Protein AF-A0A969IAZ9-F1 (afdb_monomer)

Nearest PDB structures (foldseek):
  9b3m-assembly1_A  TM=8.434E-01  e=1.774E-03  Staphylococcus aureus
  8tth-assembly1_A  TM=8.838E-01  e=6.540E-03  Staphylococcus aureus
  8ucm-assembly1_A  TM=7.934E-01  e=1.784E-02  Homo sapiens
  8wre-assembly1_A  TM=7.516E-01  e=1.886E-01  Homo sapiens
  8ufd-assembly1_A  TM=7.304E-01  e=3.622E-01  Mycobacterium tuberculosis

pLDDT: mean 86.23, std 13.75, range [37.88, 96.38]

Solvent-accessible surface area (backbone atoms only — not comparable to full-atom values): 8503 Å² total; per-residue (Å²): 121,81,66,59,59,56,52,50,53,54,52,62,70,65,63,54,68,62,58,54,52,50,52,54,43,25,58,49,29,32,52,28,28,51,40,34,59,45,48,59,54,52,44,41,73,74,71,45,54,74,66,57,48,50,50,39,45,50,36,11,53,52,27,20,50,54,42,31,53,52,44,47,61,44,53,79,79,44,63,57,68,61,52,52,52,50,51,52,51,46,37,52,53,30,52,50,53,51,77,76,48,92,48,68,68,58,48,45,50,31,18,32,74,16,68,54,30,64,44,84,62,94,68,42,52,55,54,58,56,51,52,57,50,50,58,72,73,46,58,81,90,46,40,66,61,53,50,51,50,54,49,51,45,33,52,66,38,26,107

Secondary structure (DSSP, 8-state):
-HHHHHHHHHHHTT--HHHHHHHHHHHHHHHHHHHHHHHHHHHHHTT--HHHHHHHHHHHHHHHHHHHHHHHHHTTTS-HHHHHHHHHHHHHHHHHHHHT---HHHHHHHHHHS----SSS---TTHHHHHHHHHHSS-GGGHHHHHHHHHHHHHHHH-

Radius of gyration: 18.44 Å; Cα contacts (8 Å, |Δi|>4): 160; chains: 1; bounding box: 42×31×70 Å

Mean predicted aligned error: 6.75 Å

Sequence (159 aa):
MHSATTKALKHAAKDNPAAYVYAARALRDFGDGFVAVLLPVYLTAMGLGAFEVGVVATLALFGSALMTLGIGFLGARIDQRRLLTAAAGLMMATGLAFALSDTYAIVLLVAFMGTINPSAGSVSIFVPLEHALLSRSVADSERTRMFARYGLIGALAAA

Foldseek 3Di:
DVPVVVVVVVVVVVDPVLVVLLVVLLVVLLVLLCLLPVVVVLCVVLVDDPVLSVLLQVLLLVLLVVLLVVLLVVLVPDDLVVQVVVLVVQQVVLVVLVVVDPDSVSSSVSSNRYNRHNDSDPSHNCVSSSLVVQCVSDDPVCSVVSVVSSVVSSNVSSD

Structure (mmCIF, N/CA/C/O backbone):
data_AF-A0A969IAZ9-F1
#
_entry.id   AF-A0A969IAZ9-F1
#
loop_
_atom_site.group_PDB
_atom_site.id
_atom_site.type_symbol
_atom_site.label_atom_id
_atom_site.label_alt_id
_atom_site.label_comp_id
_atom_site.label_asym_id
_atom_site.label_entity_id
_atom_site.label_seq_id
_atom_site.pdbx_PDB_ins_code
_atom_site.Cartn_x
_atom_site.Cartn_y
_atom_site.Cartn_z
_atom_site.occupancy
_atom_site.B_iso_or_equiv
_atom_site.auth_seq_id
_atom_site.auth_comp_id
_atom_site.auth_asym_id
_atom_site.auth_atom_id
_atom_site.pdbx_PDB_model_num
ATOM 1 N N . MET A 1 1 ? 1.174 -0.616 -48.317 1.00 50.88 1 MET A N 1
ATOM 2 C CA . MET A 1 1 ? 1.387 -1.461 -47.112 1.00 50.88 1 MET A CA 1
ATOM 3 C C . MET A 1 1 ? 2.404 -0.892 -46.112 1.00 50.88 1 MET A C 1
ATOM 5 O O . MET A 1 1 ? 2.259 -1.174 -44.936 1.00 50.88 1 MET A O 1
ATOM 9 N N . HIS A 1 2 ? 3.352 -0.032 -46.512 1.00 52.38 2 HIS A N 1
ATOM 10 C CA . HIS A 1 2 ? 4.383 0.550 -45.625 1.00 52.38 2 HIS A CA 1
ATOM 11 C C . HIS A 1 2 ? 3.870 1.579 -44.583 1.00 52.38 2 HIS A C 1
ATOM 13 O O . HIS A 1 2 ? 4.586 1.931 -43.659 1.00 52.38 2 HIS A O 1
ATOM 19 N N . SER A 1 3 ? 2.636 2.085 -44.721 1.00 55.34 3 SER A N 1
ATOM 20 C CA . SER A 1 3 ? 2.067 3.121 -43.835 1.00 55.34 3 SER A CA 1
ATOM 21 C C . SER A 1 3 ? 1.317 2.545 -42.620 1.00 55.34 3 SER A C 1
ATOM 23 O O . SER A 1 3 ? 1.276 3.166 -41.559 1.00 55.34 3 SER A O 1
ATOM 25 N N . ALA A 1 4 ? 0.766 1.330 -42.736 1.00 54.44 4 ALA A N 1
ATOM 26 C CA . ALA A 1 4 ? -0.007 0.691 -41.667 1.00 54.44 4 ALA A CA 1
ATOM 27 C C . ALA A 1 4 ? 0.894 0.159 -40.537 1.00 54.44 4 ALA A C 1
ATOM 29 O O . ALA A 1 4 ? 0.588 0.346 -39.361 1.00 54.44 4 ALA A O 1
ATOM 30 N N . THR A 1 5 ? 2.048 -0.413 -40.886 1.00 52.62 5 THR A N 1
ATOM 31 C CA . THR A 1 5 ? 3.057 -0.922 -39.944 1.00 52.62 5 THR A CA 1
ATOM 32 C C . THR A 1 5 ? 3.684 0.201 -39.117 1.00 52.62 5 THR A C 1
ATOM 34 O O . THR A 1 5 ? 3.816 0.078 -37.904 1.00 52.62 5 THR A O 1
ATOM 37 N N . THR A 1 6 ? 3.966 1.353 -39.727 1.00 52.47 6 THR A N 1
ATOM 38 C CA . THR A 1 6 ? 4.518 2.528 -39.029 1.00 52.47 6 THR A CA 1
ATOM 39 C C . THR A 1 6 ? 3.496 3.186 -38.097 1.00 52.47 6 THR A C 1
ATOM 41 O O . THR A 1 6 ? 3.858 3.720 -37.049 1.00 52.47 6 THR A O 1
ATOM 44 N N . LYS A 1 7 ? 2.202 3.126 -38.441 1.00 44.53 7 LYS A N 1
ATOM 45 C CA . LYS A 1 7 ? 1.105 3.646 -37.606 1.00 44.53 7 LYS A CA 1
ATOM 46 C C . LYS A 1 7 ? 0.813 2.734 -36.406 1.00 44.53 7 LYS A C 1
ATOM 48 O O . LYS A 1 7 ? 0.538 3.250 -35.325 1.00 44.53 7 LYS A O 1
ATOM 53 N N . ALA A 1 8 ? 0.946 1.417 -36.579 1.00 45.06 8 ALA A N 1
ATOM 54 C CA . ALA A 1 8 ? 0.859 0.425 -35.506 1.00 45.06 8 ALA A CA 1
ATOM 55 C C . ALA A 1 8 ? 2.047 0.520 -34.531 1.00 45.06 8 ALA A C 1
ATOM 57 O O . ALA A 1 8 ? 1.839 0.535 -33.321 1.00 45.06 8 ALA A O 1
ATOM 58 N N . LEU A 1 9 ? 3.271 0.709 -35.038 1.00 45.38 9 LEU A N 1
ATOM 59 C CA . LEU A 1 9 ? 4.461 0.948 -34.208 1.00 45.38 9 LEU A CA 1
ATOM 60 C C . LEU A 1 9 ? 4.389 2.289 -33.453 1.00 45.38 9 LEU A C 1
ATOM 62 O O . LEU A 1 9 ? 4.792 2.365 -32.297 1.00 45.38 9 LEU A O 1
ATOM 66 N N . LYS A 1 10 ? 3.800 3.335 -34.056 1.00 37.88 10 LYS A N 1
ATOM 67 C CA . LYS A 1 10 ? 3.530 4.616 -33.373 1.00 37.88 10 LYS A CA 1
ATOM 68 C C . LYS A 1 10 ? 2.419 4.542 -32.319 1.00 37.88 10 LYS A C 1
ATOM 70 O O . LYS A 1 10 ? 2.482 5.307 -31.365 1.00 37.88 10 LYS A O 1
ATOM 75 N N . HIS A 1 11 ? 1.417 3.671 -32.474 1.00 38.31 11 HIS A N 1
ATOM 76 C CA . HIS A 1 11 ? 0.417 3.421 -31.423 1.00 38.31 11 HIS A CA 1
ATOM 77 C C . HIS A 1 11 ? 1.005 2.593 -30.276 1.00 38.31 11 HIS A C 1
ATOM 79 O O . HIS A 1 11 ? 0.801 2.945 -29.122 1.00 38.31 11 HIS A O 1
ATOM 85 N N . ALA A 1 12 ? 1.818 1.577 -30.584 1.00 44.47 12 ALA A N 1
ATOM 86 C CA . ALA A 1 12 ? 2.534 0.787 -29.581 1.00 44.47 12 ALA A CA 1
ATOM 87 C C . ALA A 1 12 ? 3.546 1.621 -28.769 1.00 44.47 12 ALA A C 1
ATOM 89 O O . ALA A 1 12 ? 3.762 1.345 -27.596 1.00 44.47 12 ALA A O 1
ATOM 90 N N . ALA A 1 13 ? 4.121 2.674 -29.362 1.00 45.16 13 ALA A N 1
ATOM 91 C CA . ALA A 1 13 ? 4.976 3.643 -28.669 1.00 45.16 13 ALA A CA 1
ATOM 92 C C . ALA A 1 13 ? 4.203 4.700 -27.846 1.00 45.16 13 ALA A C 1
ATOM 94 O O . ALA A 1 13 ? 4.825 5.493 -27.141 1.00 45.16 13 ALA A O 1
ATOM 95 N N . LYS A 1 14 ? 2.866 4.755 -27.957 1.00 48.16 14 LYS A N 1
ATOM 96 C CA . LYS A 1 14 ? 2.018 5.759 -27.289 1.00 48.16 14 LYS A CA 1
ATOM 97 C C . LYS A 1 14 ? 1.493 5.283 -25.931 1.00 48.16 14 LYS A C 1
ATOM 99 O O . LYS A 1 14 ? 1.237 6.112 -25.061 1.00 48.16 14 LYS A O 1
ATOM 104 N N . ASP A 1 15 ? 1.404 3.973 -25.731 1.00 57.62 15 ASP A N 1
ATOM 105 C CA . ASP A 1 15 ? 1.065 3.377 -24.444 1.00 57.62 15 ASP A CA 1
ATOM 106 C C . ASP A 1 15 ? 2.352 3.123 -23.661 1.00 57.62 15 ASP A C 1
ATOM 108 O O . ASP A 1 15 ? 3.046 2.137 -23.889 1.00 57.62 15 ASP A O 1
ATOM 112 N N . ASN A 1 16 ? 2.702 4.028 -22.745 1.00 76.69 16 ASN A N 1
ATOM 113 C CA . ASN A 1 16 ? 3.793 3.790 -21.805 1.00 76.69 16 ASN A CA 1
ATOM 114 C C . ASN A 1 16 ? 3.229 3.063 -20.569 1.00 76.69 16 ASN A C 1
ATOM 116 O O . ASN A 1 16 ? 2.686 3.728 -19.681 1.00 76.69 16 ASN A O 1
ATOM 120 N N . PRO A 1 17 ? 3.335 1.724 -20.465 1.00 79.81 17 PRO A N 1
ATOM 121 C CA . PRO A 1 17 ? 2.772 0.976 -19.343 1.00 79.81 17 PRO A CA 1
ATOM 122 C C . PRO A 1 17 ? 3.339 1.425 -17.989 1.00 79.81 17 PRO A C 1
ATOM 124 O O . PRO A 1 17 ? 2.635 1.350 -16.984 1.00 79.81 17 PRO A O 1
ATOM 127 N N . ALA A 1 18 ? 4.560 1.972 -17.954 1.00 87.62 18 ALA A N 1
ATOM 128 C CA . ALA A 1 18 ? 5.135 2.537 -16.738 1.00 87.62 18 ALA A CA 1
ATOM 129 C C . ALA A 1 18 ? 4.381 3.789 -16.259 1.00 87.62 18 ALA A C 1
ATOM 131 O O . ALA A 1 18 ? 4.209 3.969 -15.057 1.00 87.62 18 ALA A O 1
ATOM 132 N N . ALA A 1 19 ? 3.873 4.622 -17.175 1.00 90.31 19 ALA A N 1
ATOM 133 C CA . ALA A 1 19 ? 3.097 5.808 -16.814 1.00 90.31 19 ALA A CA 1
ATOM 134 C C . ALA A 1 19 ? 1.767 5.435 -16.139 1.00 90.31 19 ALA A C 1
ATOM 136 O O . ALA A 1 19 ? 1.397 6.048 -15.141 1.00 90.31 19 ALA A O 1
ATOM 137 N N . TYR A 1 20 ? 1.087 4.391 -16.628 1.00 91.56 20 TYR A N 1
ATOM 138 C CA . TYR A 1 20 ? -0.128 3.880 -15.986 1.00 91.56 20 TYR A CA 1
ATOM 139 C C . TYR A 1 20 ? 0.158 3.299 -14.598 1.00 91.56 20 TYR A C 1
ATOM 141 O O . TYR A 1 20 ? -0.599 3.559 -13.668 1.00 91.56 20 TYR A O 1
ATOM 149 N N . VAL A 1 21 ? 1.267 2.569 -14.431 1.00 93.31 21 VAL A N 1
ATOM 150 C CA . VAL A 1 21 ? 1.691 2.055 -13.117 1.00 93.31 21 VAL A CA 1
ATOM 151 C C . VAL A 1 21 ? 2.003 3.197 -12.149 1.00 93.31 21 VAL A C 1
ATOM 153 O O . VAL A 1 21 ? 1.580 3.155 -10.999 1.00 93.31 21 VAL A O 1
ATOM 156 N N . TYR A 1 22 ? 2.690 4.244 -12.606 1.00 94.44 22 TYR A N 1
ATOM 157 C CA . TYR A 1 22 ? 2.966 5.425 -11.790 1.00 94.44 22 TYR A CA 1
ATOM 158 C C . TYR A 1 22 ? 1.698 6.158 -11.361 1.00 94.44 22 TYR A C 1
ATOM 160 O O . TYR A 1 22 ? 1.569 6.500 -10.190 1.00 94.44 22 TYR A O 1
ATOM 168 N N . ALA A 1 23 ? 0.761 6.371 -12.285 1.00 94.75 23 ALA A N 1
ATOM 169 C CA . ALA A 1 23 ? -0.507 7.020 -11.981 1.00 94.75 23 ALA A CA 1
ATOM 170 C C . ALA A 1 23 ? -1.355 6.183 -11.010 1.00 94.75 23 ALA A C 1
ATOM 172 O O . ALA A 1 23 ? -1.880 6.721 -10.039 1.00 94.75 23 ALA A O 1
ATOM 173 N N . ALA A 1 24 ? -1.446 4.868 -11.234 1.00 93.50 24 ALA A N 1
ATOM 174 C CA . ALA A 1 24 ? -2.171 3.957 -10.352 1.00 93.50 24 ALA A CA 1
ATOM 175 C C . ALA A 1 24 ? -1.563 3.928 -8.943 1.00 93.50 24 ALA A C 1
ATOM 177 O O . ALA A 1 24 ? -2.295 4.013 -7.959 1.00 93.50 24 ALA A O 1
ATOM 178 N N . ARG A 1 25 ? -0.228 3.879 -8.847 1.00 92.81 25 ARG A N 1
ATOM 179 C CA . ARG A 1 25 ? 0.477 3.985 -7.569 1.00 92.81 25 ARG A CA 1
ATOM 180 C C . ARG A 1 25 ? 0.191 5.308 -6.875 1.00 92.81 25 ARG A C 1
ATOM 182 O O . ARG A 1 25 ? -0.179 5.276 -5.715 1.00 92.81 25 ARG A O 1
ATOM 189 N N . ALA A 1 26 ? 0.336 6.438 -7.567 1.00 93.75 26 ALA A N 1
ATOM 190 C CA . ALA A 1 26 ? 0.087 7.751 -6.978 1.00 93.75 26 ALA A CA 1
ATOM 191 C C . ALA A 1 26 ? -1.344 7.867 -6.437 1.00 93.75 26 ALA A C 1
ATOM 193 O O . ALA A 1 26 ? -1.546 8.316 -5.317 1.00 93.75 26 ALA A O 1
ATOM 194 N N . LEU A 1 27 ? -2.337 7.416 -7.209 1.00 93.38 27 LEU A N 1
ATOM 195 C CA . LEU A 1 27 ? -3.737 7.463 -6.794 1.00 93.38 27 LEU A CA 1
ATOM 196 C C . LEU A 1 27 ? -3.999 6.619 -5.540 1.00 93.38 27 LEU A C 1
ATOM 198 O O . LEU A 1 27 ? -4.705 7.065 -4.638 1.00 93.38 27 LEU A O 1
ATOM 202 N N . ARG A 1 28 ? -3.439 5.407 -5.486 1.00 91.31 28 ARG A N 1
ATOM 203 C CA . ARG A 1 28 ? -3.563 4.532 -4.317 1.00 91.31 28 ARG A CA 1
ATOM 204 C C . ARG A 1 28 ? -2.849 5.123 -3.104 1.00 91.31 28 ARG A C 1
ATOM 206 O O . ARG A 1 28 ? -3.469 5.231 -2.057 1.00 91.31 28 ARG A O 1
ATOM 213 N N . ASP A 1 29 ? -1.589 5.524 -3.255 1.00 91.62 29 ASP A N 1
ATOM 214 C CA . ASP A 1 29 ? -0.761 6.012 -2.148 1.00 91.62 29 ASP A CA 1
ATOM 215 C C . ASP A 1 29 ? -1.329 7.332 -1.575 1.00 91.62 29 ASP A C 1
ATOM 217 O O . ASP A 1 29 ? -1.268 7.552 -0.370 1.00 91.62 29 ASP A O 1
ATOM 221 N N . PHE A 1 30 ? -1.981 8.160 -2.403 1.00 91.62 30 PHE A N 1
ATOM 222 C CA . PHE A 1 30 ? -2.770 9.311 -1.945 1.00 91.62 30 PHE A CA 1
ATOM 223 C C . PHE A 1 30 ? -3.936 8.900 -1.043 1.00 91.62 30 PHE A C 1
ATOM 225 O O . PHE A 1 30 ? -4.109 9.457 0.037 1.00 91.62 30 PHE A O 1
ATOM 232 N N . GLY A 1 31 ? -4.720 7.898 -1.453 1.00 90.19 31 GLY A N 1
ATOM 233 C CA . GLY A 1 31 ? -5.788 7.343 -0.619 1.00 90.19 31 GLY A CA 1
ATOM 234 C C . GLY A 1 31 ? -5.260 6.752 0.690 1.00 90.19 31 GLY A C 1
ATOM 235 O O . GLY A 1 31 ? -5.794 7.056 1.756 1.00 90.19 31 GLY A O 1
ATOM 236 N N . ASP A 1 32 ? -4.183 5.970 0.615 1.00 89.25 32 ASP A N 1
ATOM 237 C CA . ASP A 1 32 ? -3.519 5.375 1.778 1.00 89.25 32 ASP A CA 1
ATOM 238 C C . ASP A 1 32 ? -3.010 6.448 2.758 1.00 89.25 32 ASP A C 1
ATOM 240 O O . ASP A 1 32 ? -3.142 6.273 3.967 1.00 89.25 32 ASP A O 1
ATOM 244 N N . GLY A 1 33 ? -2.520 7.593 2.264 1.00 90.00 33 GLY A N 1
ATOM 245 C CA . GLY A 1 33 ? -2.132 8.740 3.094 1.00 90.00 33 GLY A CA 1
ATOM 246 C C . GLY A 1 33 ? -3.286 9.278 3.950 1.00 90.00 33 GLY A C 1
ATOM 247 O O . GLY A 1 33 ? -3.136 9.450 5.162 1.00 90.00 33 GLY A O 1
ATOM 248 N N . PHE A 1 34 ? -4.478 9.457 3.364 1.00 89.75 34 PHE A N 1
ATOM 249 C CA . PHE A 1 34 ? -5.677 9.819 4.137 1.00 89.75 34 PHE A CA 1
ATOM 250 C C . PHE A 1 34 ? -6.068 8.727 5.124 1.00 89.75 34 PHE A C 1
ATOM 252 O O . PHE A 1 34 ? -6.375 9.022 6.278 1.00 89.75 34 PHE A O 1
ATOM 259 N N . VAL A 1 35 ? -6.063 7.469 4.686 1.00 89.25 35 VAL A N 1
ATOM 260 C CA . VAL A 1 35 ? -6.437 6.325 5.521 1.00 89.25 35 VAL A CA 1
ATOM 261 C C . VAL A 1 35 ? -5.523 6.205 6.741 1.00 89.25 35 VAL A C 1
ATOM 263 O O . VAL A 1 35 ? -6.031 5.991 7.839 1.00 89.25 35 VAL A O 1
ATOM 266 N N . ALA A 1 36 ? -4.213 6.415 6.593 1.00 89.50 36 ALA A N 1
ATOM 267 C CA . ALA A 1 36 ? -3.256 6.345 7.695 1.00 89.50 36 ALA A CA 1
ATOM 268 C C . ALA A 1 36 ? -3.584 7.328 8.837 1.00 89.50 36 ALA A C 1
ATOM 270 O O . ALA A 1 36 ? -3.363 7.011 10.006 1.00 89.50 36 ALA A O 1
ATOM 271 N N . VAL A 1 37 ? -4.159 8.492 8.517 1.00 91.19 37 VAL A N 1
ATOM 272 C CA . VAL A 1 37 ? -4.561 9.507 9.506 1.00 91.19 37 VAL A CA 1
ATOM 273 C C . VAL A 1 37 ? -6.006 9.316 9.967 1.00 91.19 37 VAL A C 1
ATOM 275 O O . VAL A 1 37 ? -6.297 9.374 11.162 1.00 91.19 37 VAL A O 1
ATOM 278 N N . LEU A 1 38 ? -6.931 9.096 9.031 1.00 91.12 38 LEU A N 1
ATOM 279 C CA . LEU A 1 38 ? -8.366 9.059 9.308 1.00 91.12 38 LEU A CA 1
ATOM 280 C C . LEU A 1 38 ? -8.808 7.765 9.983 1.00 91.12 38 LEU A C 1
ATOM 282 O O . LEU A 1 38 ? -9.753 7.803 10.767 1.00 91.12 38 LEU A O 1
ATOM 286 N N . LEU A 1 39 ? -8.149 6.633 9.718 1.00 90.19 39 LEU A N 1
ATOM 287 C CA . LEU A 1 39 ? -8.555 5.347 10.283 1.00 90.19 39 LEU A CA 1
ATOM 288 C C . LEU A 1 39 ? -8.495 5.356 11.823 1.00 90.19 39 LEU A C 1
ATOM 290 O O . LEU A 1 39 ? -9.532 5.097 12.433 1.00 90.19 39 LEU A O 1
ATOM 294 N N . PRO A 1 40 ? -7.379 5.718 12.491 1.00 92.12 40 PRO A N 1
ATOM 295 C CA . PRO A 1 40 ? -7.353 5.819 13.953 1.00 92.12 40 PRO A CA 1
ATOM 296 C C . PRO A 1 40 ? -8.401 6.788 14.518 1.00 92.12 40 PRO A C 1
ATOM 298 O O . PRO A 1 40 ? -9.021 6.496 15.543 1.00 92.12 40 PRO A O 1
ATOM 301 N N . VAL A 1 41 ? -8.629 7.92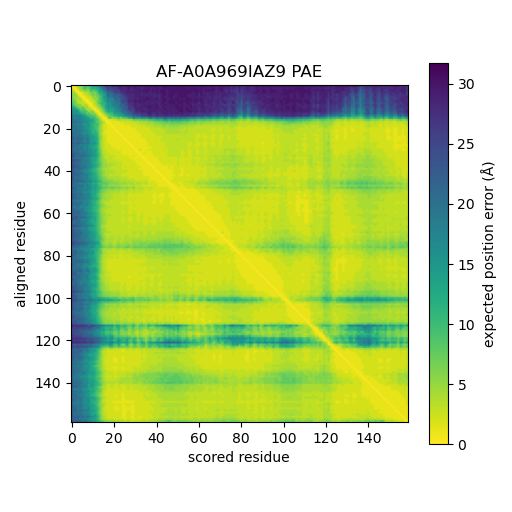1 13.841 1.00 93.81 41 VAL A N 1
ATOM 302 C CA . VAL A 1 41 ? -9.630 8.924 14.239 1.00 93.81 41 VAL A CA 1
ATOM 303 C C . VAL A 1 41 ? -11.044 8.346 14.163 1.00 93.81 41 VAL A C 1
ATOM 305 O O . VAL A 1 41 ? -11.805 8.476 15.118 1.00 93.81 41 VAL A O 1
ATOM 308 N N . TYR A 1 42 ? -11.380 7.662 13.068 1.00 91.06 42 TYR A N 1
ATOM 309 C CA . TYR A 1 42 ? -12.674 7.008 12.870 1.00 91.06 42 TYR A CA 1
ATOM 310 C C . TYR A 1 42 ? -12.921 5.902 13.901 1.00 91.06 42 TYR A C 1
ATOM 312 O O . TYR A 1 42 ? -13.971 5.878 14.539 1.00 91.06 42 TYR A O 1
ATOM 320 N N . LEU A 1 43 ? -11.938 5.026 14.128 1.00 92.19 43 LEU A N 1
ATOM 321 C CA . LEU A 1 43 ? -12.053 3.954 15.119 1.00 92.19 43 LEU A CA 1
ATOM 322 C C . LEU A 1 43 ? -12.268 4.516 16.532 1.00 92.19 43 LEU A C 1
ATOM 324 O O . LEU A 1 43 ? -13.127 4.032 17.265 1.00 92.19 43 LEU A O 1
ATOM 328 N N . THR A 1 44 ? -11.547 5.581 16.888 1.00 94.06 44 THR A N 1
ATOM 329 C CA . THR A 1 44 ? -11.721 6.255 18.184 1.00 94.06 44 THR A CA 1
ATOM 330 C C . THR A 1 44 ? -13.091 6.933 18.286 1.00 94.06 44 THR A C 1
ATOM 332 O O . THR A 1 44 ? -13.727 6.881 19.336 1.00 94.06 44 THR A O 1
ATOM 335 N N . ALA A 1 45 ? -13.596 7.519 17.193 1.00 92.56 45 ALA A N 1
ATOM 336 C CA . ALA A 1 45 ? -14.938 8.103 17.138 1.00 92.56 45 ALA A CA 1
ATOM 337 C C . ALA A 1 45 ? -16.057 7.055 17.294 1.00 92.56 45 ALA A C 1
ATOM 339 O O . ALA A 1 45 ? -17.114 7.376 17.833 1.00 92.56 45 ALA A O 1
ATOM 340 N N . MET A 1 46 ? -15.814 5.798 16.905 1.00 90.50 46 MET A N 1
ATOM 341 C CA . MET A 1 46 ? -16.700 4.661 17.206 1.00 90.50 46 MET A CA 1
ATOM 342 C C . MET A 1 46 ? -16.629 4.191 18.672 1.00 90.50 46 MET A C 1
ATOM 344 O O . MET A 1 46 ? -17.322 3.248 19.049 1.00 90.50 46 MET A O 1
ATOM 348 N N . GLY A 1 47 ? -15.803 4.825 19.509 1.00 94.12 47 GLY A N 1
ATOM 349 C CA . GLY A 1 47 ? -15.621 4.468 20.916 1.00 94.12 47 GLY A CA 1
ATOM 350 C C . GLY A 1 47 ? -14.606 3.348 21.158 1.00 94.12 47 GLY A C 1
ATOM 351 O O . GLY A 1 47 ? -14.552 2.819 22.268 1.00 94.12 47 GLY A O 1
ATOM 352 N N . LEU A 1 48 ? -13.809 2.975 20.150 1.00 94.62 48 LEU A N 1
ATOM 353 C CA . LEU A 1 48 ? -12.745 1.982 20.300 1.00 94.62 48 LEU A CA 1
ATOM 354 C C . LEU A 1 48 ? -11.508 2.603 20.962 1.00 94.62 48 LEU A C 1
ATOM 356 O O . LEU A 1 48 ? -11.172 3.765 20.729 1.00 94.62 48 LEU A O 1
ATOM 360 N N . GLY A 1 49 ? -10.822 1.816 21.789 1.00 95.94 49 GLY A N 1
ATOM 361 C CA . GLY A 1 49 ? -9.610 2.233 22.479 1.00 95.94 49 GLY A CA 1
ATOM 362 C C . GLY A 1 49 ? -8.344 2.058 21.638 1.00 95.94 49 GLY A C 1
ATOM 363 O O . GLY A 1 49 ? -8.341 1.535 20.522 1.00 95.94 49 GLY A O 1
ATOM 364 N N . ALA A 1 50 ? -7.214 2.482 22.209 1.00 95.25 50 ALA A N 1
ATOM 365 C CA . ALA A 1 50 ? -5.909 2.382 21.556 1.00 95.25 50 ALA A CA 1
ATOM 366 C C . ALA A 1 50 ? -5.490 0.929 21.259 1.00 95.25 50 ALA A C 1
ATOM 368 O O . ALA A 1 50 ? -4.782 0.677 20.284 1.00 95.25 50 ALA A O 1
ATOM 369 N N . PHE A 1 51 ? -5.927 -0.028 22.084 1.00 96.38 51 PHE A N 1
ATOM 370 C CA . PHE A 1 51 ? -5.633 -1.444 21.874 1.00 96.38 51 PHE A CA 1
ATOM 371 C C . PHE A 1 51 ? -6.312 -1.968 20.604 1.00 96.38 51 PHE A C 1
ATOM 373 O O . PHE A 1 51 ? -5.652 -2.570 19.761 1.00 96.38 51 PHE A O 1
ATOM 380 N N . GLU A 1 52 ? -7.601 -1.681 20.425 1.00 95.88 52 GLU A N 1
ATOM 381 C CA . GLU A 1 52 ? -8.384 -2.082 19.256 1.00 95.88 52 GLU A CA 1
ATOM 382 C C . GLU A 1 52 ? -7.830 -1.462 17.971 1.00 95.88 52 GLU A C 1
ATOM 384 O O . GLU A 1 52 ? -7.654 -2.155 16.969 1.00 95.88 52 GLU A O 1
ATOM 389 N N . VAL A 1 53 ? -7.462 -0.178 18.012 1.00 94.62 53 VAL A N 1
ATOM 390 C CA . VAL A 1 53 ? -6.778 0.492 16.894 1.00 94.62 53 VAL A CA 1
ATOM 391 C C . VAL A 1 53 ? -5.470 -0.226 16.545 1.00 94.62 53 VAL A C 1
ATOM 393 O O . VAL A 1 53 ? -5.200 -0.491 15.372 1.00 94.62 53 VAL A O 1
ATOM 396 N N . GLY A 1 54 ? -4.676 -0.596 17.554 1.00 94.25 54 GLY A N 1
ATOM 397 C CA . GLY A 1 54 ? -3.436 -1.349 17.369 1.00 94.25 54 GLY A CA 1
ATOM 398 C C . GLY A 1 54 ? -3.652 -2.736 16.754 1.00 94.25 54 GLY A C 1
ATOM 399 O O . GLY A 1 54 ? -2.882 -3.150 15.883 1.0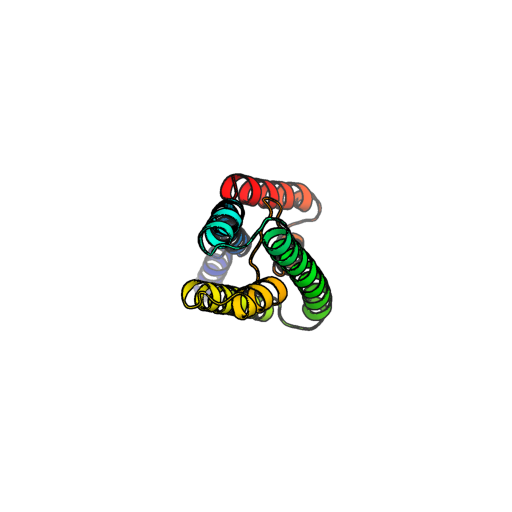0 94.25 54 GLY A O 1
ATOM 400 N N . VAL A 1 55 ? -4.718 -3.439 17.149 1.00 95.56 55 VAL A N 1
ATOM 401 C CA . VAL A 1 55 ? -5.107 -4.733 16.562 1.00 95.56 55 VAL A CA 1
ATOM 402 C C . VAL A 1 55 ? -5.460 -4.574 15.085 1.00 95.56 55 VAL A C 1
ATOM 404 O O . VAL A 1 55 ? -4.952 -5.334 14.258 1.00 95.56 55 VAL A O 1
ATOM 407 N N . VAL A 1 56 ? -6.268 -3.568 14.736 1.00 93.62 56 VAL A N 1
ATOM 408 C CA . VAL A 1 56 ? -6.626 -3.271 13.340 1.00 93.62 56 VAL A CA 1
ATOM 409 C C . VAL A 1 56 ? -5.379 -2.971 12.514 1.00 93.62 56 VAL A C 1
ATOM 411 O O . VAL A 1 56 ? -5.192 -3.566 11.452 1.00 93.62 56 VAL A O 1
ATOM 414 N N . ALA A 1 57 ? -4.488 -2.114 13.018 1.00 92.19 57 ALA A N 1
ATOM 415 C CA . ALA A 1 57 ? -3.254 -1.775 12.318 1.00 92.19 57 ALA A CA 1
ATOM 416 C C . ALA A 1 57 ? -2.348 -3.001 12.110 1.00 92.19 57 ALA A C 1
ATOM 418 O O . ALA A 1 57 ? -1.797 -3.205 11.027 1.00 92.19 57 ALA A O 1
ATOM 419 N N . THR A 1 58 ? -2.236 -3.858 13.128 1.00 92.38 58 THR A N 1
ATOM 420 C CA . THR A 1 58 ? -1.440 -5.091 13.063 1.00 92.38 58 THR A CA 1
ATOM 421 C C . THR A 1 58 ? -2.006 -6.070 12.038 1.00 92.38 58 THR A C 1
ATOM 423 O O . THR A 1 58 ? -1.253 -6.599 11.220 1.00 92.38 58 THR A O 1
ATOM 426 N N . LEU A 1 59 ? -3.324 -6.293 12.042 1.00 93.88 59 LEU A N 1
ATOM 427 C CA . LEU A 1 59 ? -3.982 -7.166 11.068 1.00 93.88 59 LEU A CA 1
ATOM 428 C C . LEU A 1 59 ? -3.841 -6.644 9.642 1.00 93.88 59 LEU A C 1
ATOM 430 O O . LEU A 1 59 ? -3.604 -7.447 8.743 1.00 93.88 59 LEU A O 1
ATOM 434 N N . ALA A 1 60 ? -3.924 -5.327 9.448 1.00 91.88 60 ALA A N 1
ATOM 435 C CA . ALA A 1 60 ? -3.725 -4.700 8.148 1.00 91.88 60 ALA A CA 1
ATOM 436 C C . ALA A 1 60 ? -2.330 -4.953 7.575 1.00 91.88 60 ALA A C 1
ATOM 438 O O . ALA A 1 60 ? -2.178 -5.403 6.435 1.00 91.88 60 ALA A O 1
ATOM 439 N N . LEU A 1 61 ? -1.295 -4.736 8.388 1.00 90.94 61 LEU A N 1
ATOM 440 C CA . LEU A 1 61 ? 0.086 -4.975 7.975 1.00 90.94 61 LEU A CA 1
ATOM 441 C C . LEU A 1 61 ? 0.371 -6.468 7.772 1.00 90.94 61 LEU A C 1
ATOM 443 O O . LEU A 1 61 ? 1.023 -6.844 6.796 1.00 90.94 61 LEU A O 1
ATOM 447 N N . PHE A 1 62 ? -0.142 -7.328 8.655 1.00 91.81 62 PHE A N 1
ATOM 448 C CA . PHE A 1 62 ? 0.034 -8.776 8.557 1.00 91.81 62 PHE A CA 1
ATOM 449 C C . PHE A 1 62 ? -0.656 -9.358 7.316 1.00 91.81 62 PHE A C 1
ATOM 451 O O . PHE A 1 62 ? -0.032 -10.093 6.548 1.00 91.81 62 PHE A O 1
ATOM 458 N N . GLY A 1 63 ? -1.913 -8.981 7.079 1.00 91.50 63 GLY A N 1
ATOM 459 C CA . GLY A 1 63 ? -2.671 -9.355 5.888 1.00 91.50 63 GLY A CA 1
ATOM 460 C C . GLY A 1 63 ? -1.980 -8.895 4.606 1.00 91.50 63 GLY A C 1
ATOM 461 O O . GLY A 1 63 ? -1.722 -9.701 3.708 1.00 91.50 63 GLY A O 1
ATOM 462 N N . SER A 1 64 ? -1.554 -7.630 4.566 1.00 89.94 64 SER A N 1
ATOM 463 C CA . SER A 1 64 ? -0.812 -7.074 3.430 1.00 89.94 64 SER A CA 1
ATOM 464 C C . SER A 1 64 ? 0.503 -7.810 3.168 1.00 89.94 64 SER A C 1
ATOM 466 O O . SER A 1 64 ? 0.844 -8.058 2.008 1.00 89.94 64 SER A O 1
ATOM 468 N N . ALA A 1 65 ? 1.233 -8.217 4.211 1.00 89.88 65 ALA A N 1
ATOM 469 C CA . ALA A 1 65 ? 2.451 -9.012 4.067 1.00 89.88 65 ALA A CA 1
ATOM 470 C C . ALA A 1 65 ? 2.165 -10.392 3.449 1.00 89.88 65 ALA A C 1
ATOM 472 O O . ALA A 1 65 ? 2.819 -10.774 2.475 1.00 89.88 65 ALA A O 1
ATOM 473 N N . LEU A 1 66 ? 1.154 -11.115 3.948 1.00 92.12 66 LEU A N 1
ATOM 474 C CA . LEU A 1 66 ? 0.749 -12.414 3.395 1.00 92.12 66 LEU A CA 1
ATOM 475 C C . LEU A 1 66 ? 0.313 -12.301 1.932 1.00 92.12 66 LEU A C 1
ATOM 477 O O . LEU A 1 66 ? 0.723 -13.111 1.098 1.00 92.12 66 LEU A O 1
ATOM 481 N N . MET A 1 67 ? -0.471 -11.275 1.600 1.00 91.31 67 MET A N 1
ATOM 482 C CA . MET A 1 67 ? -0.897 -11.023 0.226 1.00 91.31 67 MET A CA 1
ATOM 483 C C . MET A 1 67 ? 0.273 -10.674 -0.688 1.00 91.31 67 MET A C 1
ATOM 485 O O . MET A 1 67 ? 0.347 -11.189 -1.799 1.00 91.31 67 MET A O 1
ATOM 489 N N . THR A 1 68 ? 1.214 -9.855 -0.218 1.00 90.81 68 THR A N 1
ATOM 490 C CA . THR A 1 68 ? 2.430 -9.491 -0.963 1.00 90.81 68 THR A CA 1
ATOM 491 C C . THR A 1 68 ? 3.305 -10.716 -1.249 1.00 90.81 68 THR A C 1
ATOM 493 O O . THR A 1 68 ? 3.842 -10.855 -2.348 1.00 90.81 68 THR A O 1
ATOM 496 N N . LEU A 1 69 ? 3.414 -11.651 -0.302 1.00 90.75 69 LEU A N 1
ATOM 497 C CA . LEU A 1 69 ? 4.104 -12.924 -0.530 1.00 90.75 69 LEU A CA 1
ATOM 498 C C . LEU A 1 69 ? 3.340 -13.812 -1.520 1.00 90.75 69 LEU A C 1
ATOM 500 O O . LEU A 1 69 ? 3.917 -14.302 -2.494 1.00 90.75 69 LEU A O 1
ATOM 504 N N . GLY A 1 70 ? 2.033 -13.988 -1.306 1.00 92.12 70 GLY A N 1
ATOM 505 C CA . GLY A 1 70 ? 1.183 -14.830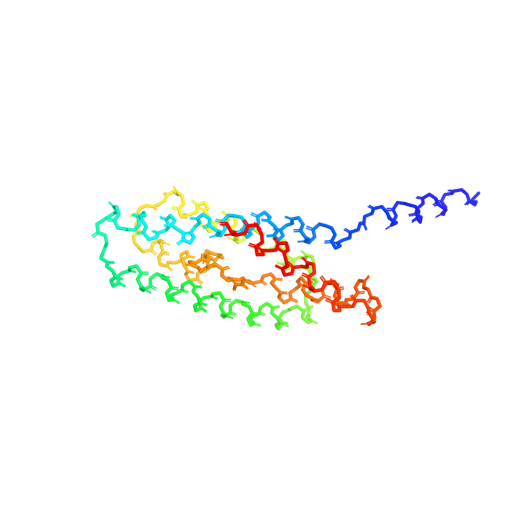 -2.146 1.00 92.12 70 GLY A CA 1
ATOM 506 C C . GLY A 1 70 ? 1.143 -14.358 -3.598 1.00 92.12 70 GLY A C 1
ATOM 507 O O . GLY A 1 70 ? 1.342 -15.149 -4.520 1.00 92.12 70 GLY A O 1
ATOM 508 N N . ILE A 1 71 ? 0.964 -13.056 -3.819 1.00 92.19 71 ILE A N 1
ATOM 509 C CA . ILE A 1 71 ? 0.936 -12.464 -5.158 1.00 92.19 71 ILE A CA 1
ATOM 510 C C . ILE A 1 71 ? 2.311 -12.512 -5.832 1.00 92.19 71 ILE A C 1
ATOM 512 O O . ILE A 1 71 ? 2.378 -12.704 -7.042 1.00 92.19 71 ILE A O 1
ATOM 516 N N . GLY A 1 72 ? 3.404 -12.395 -5.066 1.00 90.75 72 GLY A N 1
ATOM 517 C CA . GLY A 1 72 ? 4.765 -12.537 -5.578 1.00 90.75 72 GLY A CA 1
ATOM 518 C C . GLY A 1 72 ? 5.003 -13.936 -6.146 1.00 90.75 72 GLY A C 1
ATOM 519 O O . GLY A 1 72 ? 5.544 -14.076 -7.241 1.00 90.75 72 GLY A O 1
ATOM 520 N N . PHE A 1 73 ? 4.512 -14.971 -5.456 1.00 91.38 73 PHE A N 1
ATOM 521 C CA . PHE A 1 73 ? 4.551 -16.347 -5.953 1.00 91.38 73 PHE A CA 1
ATOM 522 C C . PHE A 1 73 ? 3.632 -16.559 -7.166 1.00 91.38 73 PHE A C 1
ATOM 524 O O . PHE A 1 73 ? 4.045 -17.136 -8.175 1.00 91.38 73 PHE A O 1
ATOM 531 N N . LEU A 1 74 ? 2.389 -16.070 -7.100 1.00 92.00 74 LEU A N 1
ATOM 532 C CA . LEU A 1 74 ? 1.419 -16.196 -8.194 1.00 92.00 74 LEU A CA 1
ATOM 533 C C . LEU A 1 74 ? 1.854 -15.436 -9.453 1.00 92.00 74 LEU A C 1
ATOM 535 O O . LEU A 1 74 ? 1.600 -15.906 -10.561 1.00 92.00 74 LEU A O 1
ATOM 539 N N . GLY A 1 75 ? 2.550 -14.309 -9.301 1.00 88.81 75 GLY A N 1
ATOM 540 C CA . GLY A 1 75 ? 3.062 -13.482 -10.396 1.00 88.81 75 GLY A CA 1
ATOM 541 C C . GLY A 1 75 ? 4.099 -14.177 -11.277 1.00 88.81 75 GLY A C 1
ATOM 542 O O . GLY A 1 75 ? 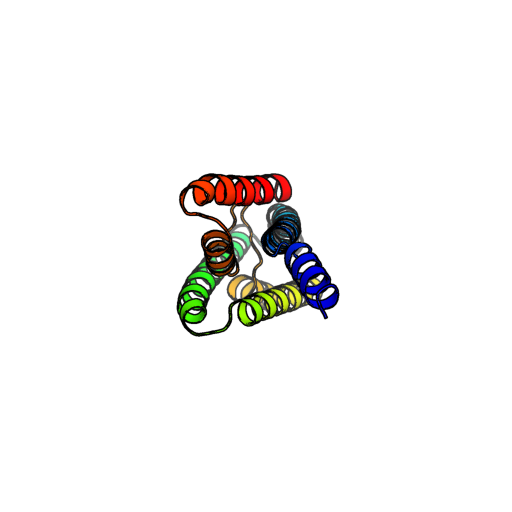4.312 -13.751 -12.408 1.00 88.81 75 GLY A O 1
ATOM 543 N N . ALA A 1 76 ? 4.697 -15.277 -10.810 1.00 86.62 76 ALA A N 1
ATOM 544 C CA . ALA A 1 76 ? 5.559 -16.120 -11.637 1.00 86.62 76 ALA A CA 1
ATOM 545 C C . ALA A 1 76 ? 4.773 -17.032 -12.600 1.00 86.62 76 ALA A C 1
ATOM 547 O O . ALA A 1 76 ? 5.352 -17.563 -13.546 1.00 86.62 76 ALA A O 1
ATOM 548 N N . ARG A 1 77 ? 3.474 -17.256 -12.352 1.00 89.50 77 ARG A N 1
ATOM 549 C CA . ARG A 1 77 ? 2.647 -18.245 -13.072 1.00 89.50 77 ARG A CA 1
ATOM 550 C C . ARG A 1 77 ? 1.418 -17.649 -13.755 1.00 89.50 77 ARG A C 1
ATOM 552 O O . ARG A 1 77 ? 0.932 -18.220 -14.726 1.00 89.50 77 ARG A O 1
ATOM 559 N N . ILE A 1 78 ? 0.888 -16.546 -13.235 1.00 92.88 78 ILE A N 1
ATOM 560 C CA . ILE A 1 78 ? -0.336 -15.900 -13.714 1.00 92.88 78 ILE A CA 1
ATOM 561 C C . ILE A 1 78 ? 0.023 -14.586 -14.407 1.00 92.88 78 ILE A C 1
ATOM 563 O O . ILE A 1 78 ? 0.935 -13.877 -13.988 1.00 92.88 78 ILE A O 1
ATOM 567 N N . ASP A 1 79 ? -0.721 -14.255 -15.465 1.00 92.25 79 ASP A N 1
ATOM 568 C CA . ASP A 1 79 ? -0.586 -12.982 -16.169 1.00 92.25 79 ASP A CA 1
ATOM 569 C C . ASP A 1 79 ? -0.666 -11.782 -15.211 1.00 92.25 79 ASP A C 1
ATOM 571 O O . ASP A 1 79 ? -1.592 -11.639 -14.406 1.00 92.25 79 ASP A O 1
ATOM 575 N N . GLN A 1 80 ? 0.310 -10.890 -15.338 1.00 90.75 80 GLN A N 1
ATOM 576 C CA . GLN A 1 80 ? 0.493 -9.789 -14.405 1.00 90.75 80 GLN A CA 1
ATOM 577 C C . GLN A 1 80 ? -0.624 -8.747 -14.484 1.00 90.75 80 GLN A C 1
ATOM 579 O O . GLN A 1 80 ? -1.007 -8.179 -13.461 1.00 90.75 80 GLN A O 1
ATOM 584 N N . ARG A 1 81 ? -1.173 -8.496 -15.680 1.00 90.44 81 ARG A N 1
ATOM 585 C CA . ARG A 1 81 ? -2.275 -7.545 -15.850 1.00 90.44 81 ARG A CA 1
ATOM 586 C C . ARG A 1 81 ? -3.521 -8.053 -15.133 1.00 90.44 81 ARG A C 1
ATOM 588 O O . ARG A 1 81 ? -4.154 -7.269 -14.435 1.00 90.44 81 ARG A O 1
ATOM 595 N N . ARG A 1 82 ? -3.826 -9.354 -15.245 1.00 93.94 82 ARG A N 1
ATOM 596 C CA . ARG A 1 82 ? -4.943 -9.990 -14.521 1.00 93.94 82 ARG A CA 1
ATOM 597 C C . ARG A 1 82 ? -4.797 -9.849 -13.010 1.00 93.94 82 ARG A C 1
ATOM 599 O O . ARG A 1 82 ? -5.761 -9.472 -12.347 1.00 93.94 82 ARG A O 1
ATOM 606 N N . LEU A 1 83 ? -3.602 -10.107 -12.479 1.00 94.56 83 LEU A N 1
ATOM 607 C CA . LEU A 1 83 ? -3.337 -9.976 -11.046 1.00 94.56 83 LEU A CA 1
ATOM 608 C C . LEU A 1 83 ? -3.476 -8.526 -10.559 1.00 94.56 83 LEU A C 1
ATOM 610 O O . LEU A 1 83 ? -4.123 -8.298 -9.541 1.00 94.56 83 LEU A O 1
ATOM 614 N N . LEU A 1 84 ? -2.954 -7.546 -11.307 1.00 93.12 84 LEU A N 1
ATOM 615 C CA . LEU A 1 84 ? -3.118 -6.121 -10.986 1.00 93.12 84 LEU A CA 1
ATOM 616 C C . LEU A 1 84 ? -4.595 -5.700 -10.997 1.00 93.12 84 LEU A C 1
ATOM 618 O O . LEU A 1 84 ? -5.043 -5.007 -10.087 1.00 93.12 84 LEU A O 1
ATOM 622 N N . THR A 1 85 ? -5.378 -6.150 -11.984 1.00 94.06 85 THR A N 1
ATOM 623 C CA . THR A 1 85 ? -6.820 -5.858 -12.027 1.00 94.06 85 THR A CA 1
ATOM 624 C C . THR A 1 85 ? -7.598 -6.542 -10.905 1.00 94.06 85 THR A C 1
ATOM 626 O O . THR A 1 85 ? -8.511 -5.937 -10.352 1.00 94.06 85 THR A O 1
ATOM 629 N N . ALA A 1 86 ? -7.230 -7.771 -10.529 1.00 94.12 86 ALA A N 1
ATOM 630 C CA . ALA A 1 86 ? -7.855 -8.477 -9.413 1.00 94.12 86 ALA A CA 1
ATOM 631 C C . ALA A 1 86 ? -7.553 -7.784 -8.076 1.00 94.12 86 ALA A C 1
ATOM 633 O O . ALA A 1 86 ? -8.462 -7.575 -7.278 1.00 94.12 86 ALA A O 1
ATOM 634 N N . ALA A 1 87 ? -6.304 -7.358 -7.868 1.00 92.75 87 ALA A N 1
ATOM 635 C CA . ALA A 1 87 ? -5.904 -6.579 -6.701 1.00 92.75 87 ALA A CA 1
ATOM 636 C C . ALA A 1 87 ? -6.646 -5.233 -6.627 1.00 92.75 87 ALA A C 1
ATOM 638 O O . ALA A 1 87 ? -7.133 -4.863 -5.562 1.00 92.75 87 ALA A O 1
ATOM 639 N N . ALA A 1 88 ? -6.813 -4.534 -7.756 1.00 93.06 88 ALA A N 1
ATOM 640 C CA . ALA A 1 88 ? -7.607 -3.304 -7.815 1.00 93.06 88 ALA A CA 1
ATOM 641 C C . ALA A 1 88 ? -9.088 -3.552 -7.478 1.00 93.06 88 ALA A C 1
ATOM 643 O O . ALA A 1 88 ? -9.696 -2.771 -6.749 1.00 93.06 88 ALA A O 1
ATOM 644 N N . GLY A 1 89 ? -9.663 -4.658 -7.962 1.00 94.56 89 GLY A N 1
ATOM 645 C CA . GLY A 1 89 ? -11.020 -5.076 -7.605 1.00 94.56 89 GLY A CA 1
ATOM 646 C C . GLY A 1 89 ? -11.174 -5.363 -6.110 1.00 94.56 89 GLY A C 1
ATOM 647 O O . GLY A 1 89 ? -12.124 -4.888 -5.494 1.00 94.56 89 GLY A O 1
ATOM 648 N N . LEU A 1 90 ? -10.214 -6.078 -5.514 1.00 92.75 90 LEU A N 1
ATOM 649 C CA . LEU A 1 90 ? -10.177 -6.349 -4.075 1.00 92.75 90 LEU A CA 1
ATOM 650 C C . LEU A 1 90 ? -10.064 -5.054 -3.256 1.00 92.75 90 LEU A C 1
ATOM 652 O O . LEU A 1 90 ? -10.799 -4.883 -2.287 1.00 92.75 90 LEU A O 1
ATOM 656 N N . MET A 1 91 ? -9.203 -4.122 -3.669 1.00 92.19 91 MET A N 1
ATOM 657 C CA . MET A 1 91 ? -9.066 -2.802 -3.044 1.00 92.19 91 MET A CA 1
ATOM 658 C C . MET A 1 91 ? -10.387 -2.022 -3.064 1.00 92.19 91 MET A C 1
ATOM 660 O O . MET A 1 91 ? -10.821 -1.521 -2.031 1.00 92.19 91 MET A O 1
ATOM 664 N N . MET A 1 92 ? -11.072 -1.964 -4.211 1.00 92.69 92 MET A N 1
ATOM 665 C CA . MET A 1 92 ? -12.373 -1.290 -4.303 1.00 92.69 92 MET A CA 1
ATOM 666 C C . MET A 1 92 ? -13.438 -1.972 -3.438 1.00 92.69 92 MET A C 1
ATOM 668 O O . MET A 1 92 ? -14.179 -1.292 -2.733 1.00 92.69 92 MET A O 1
ATOM 672 N N . ALA A 1 93 ? -13.510 -3.305 -3.468 1.00 92.81 93 ALA A N 1
ATOM 673 C CA . ALA A 1 93 ? -14.486 -4.063 -2.689 1.00 92.81 93 ALA A CA 1
ATOM 674 C C . ALA A 1 93 ? -14.285 -3.870 -1.180 1.00 92.81 93 ALA A C 1
ATOM 676 O O . ALA A 1 93 ? -15.251 -3.682 -0.445 1.00 92.81 93 ALA A O 1
ATOM 677 N N . THR A 1 94 ? -13.033 -3.882 -0.724 1.00 89.94 94 THR A N 1
ATOM 678 C CA . THR A 1 94 ? -12.695 -3.711 0.693 1.00 89.94 94 THR A CA 1
ATOM 679 C C . THR A 1 94 ? -12.875 -2.267 1.157 1.00 89.94 94 THR A C 1
ATOM 681 O O . THR A 1 94 ? -13.438 -2.0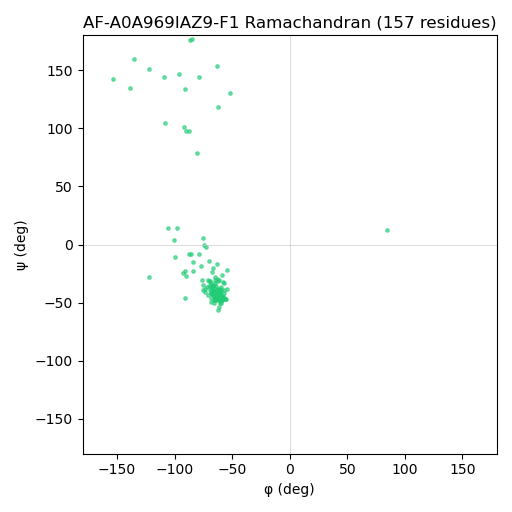56 2.228 1.00 89.94 94 THR A O 1
ATOM 684 N N . GLY A 1 95 ? -12.532 -1.276 0.328 1.00 88.75 95 GLY A N 1
ATOM 685 C CA . GLY A 1 95 ? -12.851 0.130 0.594 1.00 88.75 95 GLY A CA 1
ATOM 686 C C . GLY A 1 95 ? -14.360 0.393 0.682 1.00 88.75 95 GLY A C 1
ATOM 687 O O . GLY A 1 95 ? -14.812 1.091 1.586 1.00 88.75 95 GLY A O 1
ATOM 688 N N . LEU A 1 96 ? -15.160 -0.218 -0.199 1.00 91.12 96 LEU A N 1
ATOM 689 C CA . LEU A 1 96 ? -16.621 -0.107 -0.151 1.00 91.12 96 LEU A CA 1
ATOM 690 C C . LEU A 1 96 ? -17.209 -0.805 1.083 1.00 91.12 96 LEU A C 1
ATOM 692 O O . LEU A 1 96 ? -18.083 -0.247 1.739 1.00 91.12 96 LEU A O 1
ATOM 696 N N . ALA A 1 97 ? -16.714 -1.997 1.426 1.00 90.06 97 ALA A N 1
ATOM 697 C CA . ALA A 1 97 ? -17.128 -2.708 2.634 1.00 90.06 97 ALA A CA 1
ATOM 698 C C . ALA A 1 97 ? -16.821 -1.902 3.904 1.00 90.06 97 ALA A C 1
ATOM 700 O O . ALA A 1 97 ? -17.642 -1.880 4.816 1.00 90.06 97 ALA A O 1
ATOM 701 N N . PHE A 1 98 ? -15.679 -1.210 3.939 1.00 85.94 98 PHE A N 1
ATOM 702 C CA . PHE A 1 98 ? -15.321 -0.304 5.028 1.00 85.94 98 PHE A CA 1
ATOM 703 C C . PHE A 1 98 ? -16.264 0.902 5.104 1.00 85.94 98 PHE A C 1
ATOM 705 O O . PHE A 1 98 ? -16.768 1.219 6.171 1.00 85.94 98 PHE A O 1
ATOM 712 N N . ALA A 1 99 ? -16.549 1.550 3.971 1.00 86.75 99 ALA A N 1
ATOM 713 C CA . ALA A 1 99 ? -17.398 2.742 3.926 1.00 86.75 99 ALA A CA 1
ATOM 714 C C . ALA A 1 99 ? -18.877 2.476 4.266 1.00 86.75 99 ALA A C 1
ATOM 716 O O . ALA A 1 99 ? -19.592 3.399 4.646 1.00 86.75 99 ALA A O 1
ATOM 717 N N . LEU A 1 100 ? -19.349 1.239 4.087 1.00 89.12 100 LEU A N 1
ATOM 718 C CA . LEU A 1 100 ? -20.749 0.851 4.293 1.00 89.12 100 LEU A CA 1
ATOM 719 C C . LEU A 1 100 ? -21.009 0.146 5.633 1.00 89.12 100 LEU A C 1
ATOM 721 O O . LEU A 1 100 ? -22.125 -0.325 5.854 1.00 89.12 100 LEU A O 1
ATOM 725 N N . SER A 1 101 ? -20.008 0.017 6.505 1.00 84.88 101 SER A N 1
ATOM 726 C CA . SER A 1 101 ? -20.143 -0.729 7.757 1.00 84.88 101 SER A CA 1
ATOM 727 C C . SER A 1 101 ? -19.469 -0.035 8.929 1.00 84.88 101 SER A C 1
ATOM 729 O O . SER A 1 101 ? -18.277 0.235 8.885 1.00 84.88 101 SER A O 1
ATOM 731 N N . ASP A 1 102 ? -20.185 0.014 10.051 1.00 82.69 102 ASP A N 1
ATOM 732 C CA . ASP A 1 102 ? -19.685 0.527 11.333 1.00 82.69 102 ASP A CA 1
ATOM 733 C C . ASP A 1 102 ? -19.380 -0.585 12.354 1.00 82.69 102 ASP A C 1
ATOM 735 O O . ASP A 1 102 ? -19.239 -0.348 13.552 1.00 82.69 102 ASP A O 1
ATOM 739 N N . THR A 1 103 ? -19.313 -1.846 11.911 1.00 89.94 103 THR A N 1
ATOM 740 C CA . THR A 1 103 ? -19.013 -2.971 12.810 1.00 89.94 103 THR A CA 1
ATOM 741 C C . THR A 1 103 ? -17.519 -3.267 12.879 1.00 89.94 103 THR A C 1
ATOM 743 O O . THR A 1 103 ? -16.846 -3.438 11.859 1.00 89.94 103 THR A O 1
ATOM 746 N N . TYR A 1 104 ? -17.010 -3.444 14.100 1.00 90.75 104 TYR A N 1
ATOM 747 C CA . TYR A 1 104 ? -15.610 -3.811 14.329 1.00 90.75 104 TYR A CA 1
ATOM 748 C C . TYR A 1 104 ? -15.215 -5.118 13.617 1.00 90.75 104 TYR A C 1
ATOM 750 O O . TYR A 1 104 ? -14.107 -5.240 13.109 1.00 90.75 104 TYR A O 1
ATOM 758 N N . ALA A 1 105 ? -16.135 -6.079 13.492 1.00 92.25 105 ALA A N 1
ATOM 759 C CA . ALA A 1 105 ? -15.883 -7.332 12.779 1.00 92.25 105 ALA A CA 1
ATOM 760 C C . ALA A 1 105 ? -15.568 -7.121 11.286 1.00 92.25 105 ALA A C 1
ATOM 762 O O . ALA A 1 105 ? -14.632 -7.730 10.764 1.00 92.25 105 ALA A O 1
ATOM 763 N N . ILE A 1 106 ? -16.312 -6.244 10.604 1.00 90.50 106 ILE A N 1
ATOM 764 C CA . ILE A 1 106 ? -16.046 -5.922 9.196 1.00 90.50 106 ILE A CA 1
ATOM 765 C C . ILE A 1 106 ? -14.743 -5.136 9.070 1.00 90.50 106 ILE A C 1
ATOM 767 O O . ILE A 1 106 ? -13.958 -5.434 8.173 1.00 90.50 106 ILE A O 1
ATOM 771 N N . VAL A 1 107 ? -14.459 -4.214 9.996 1.00 90.69 107 VAL A N 1
ATOM 772 C CA . VAL A 1 107 ? -13.169 -3.507 10.052 1.00 90.69 107 VAL A CA 1
ATOM 773 C C . VAL A 1 107 ? -12.006 -4.494 10.147 1.00 90.69 107 VAL A C 1
ATOM 775 O O . VAL A 1 107 ? -11.048 -4.364 9.394 1.00 90.69 107 VAL A O 1
ATOM 778 N N . LEU A 1 108 ? -12.082 -5.502 11.020 1.00 93.12 108 LEU A N 1
ATOM 779 C CA . LEU A 1 108 ? -11.028 -6.512 11.166 1.00 93.12 108 LEU A CA 1
ATOM 780 C C . LEU A 1 108 ? -10.860 -7.363 9.902 1.00 93.12 108 LEU A C 1
ATOM 782 O O . LEU A 1 108 ? -9.733 -7.626 9.482 1.00 93.12 108 LEU A O 1
ATOM 786 N N . LEU A 1 109 ? -11.970 -7.776 9.282 1.00 92.19 109 LEU A N 1
ATOM 787 C CA . LEU A 1 109 ? -11.942 -8.547 8.040 1.00 92.19 109 LEU A CA 1
ATOM 788 C C . LEU A 1 109 ? -11.335 -7.732 6.898 1.00 92.19 109 LEU A C 1
ATOM 790 O O . LEU A 1 109 ? -10.484 -8.238 6.172 1.00 92.19 109 LEU A O 1
ATOM 794 N N . VAL A 1 110 ? -11.742 -6.472 6.756 1.00 90.88 110 VAL A N 1
ATOM 795 C CA . VAL A 1 110 ? -11.212 -5.553 5.748 1.00 90.88 110 VAL A CA 1
ATOM 796 C C . VAL A 1 110 ? -9.762 -5.183 6.038 1.00 90.88 110 VAL A C 1
ATOM 798 O O . VAL A 1 110 ? -8.985 -5.087 5.101 1.00 90.88 110 VAL A O 1
ATOM 801 N N . ALA A 1 111 ? -9.357 -5.020 7.294 1.00 90.62 111 ALA A N 1
ATOM 802 C CA . ALA A 1 111 ? -7.953 -4.825 7.629 1.00 90.62 111 ALA A CA 1
ATOM 803 C C . ALA A 1 111 ? -7.137 -6.036 7.158 1.00 90.62 111 ALA A C 1
ATOM 805 O O . ALA A 1 111 ? -6.189 -5.886 6.402 1.00 90.62 111 ALA A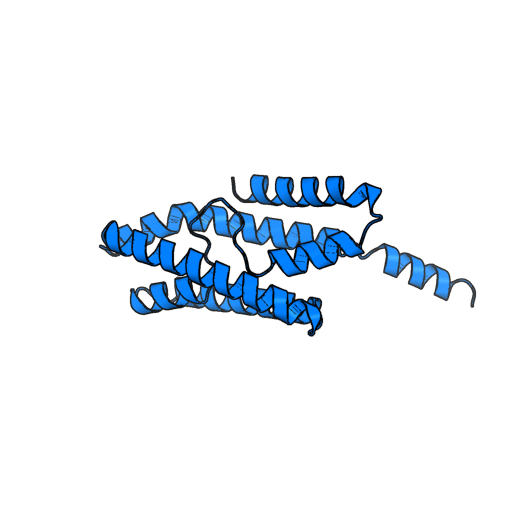 O 1
ATOM 806 N N . PHE A 1 112 ? -7.557 -7.253 7.504 1.00 90.56 112 PHE A N 1
ATOM 807 C CA . PHE A 1 112 ? -6.825 -8.462 7.130 1.00 90.56 112 PHE A CA 1
ATOM 808 C C . PHE A 1 112 ? -6.835 -8.767 5.619 1.00 90.56 112 PHE A C 1
ATOM 810 O O . PHE A 1 112 ? -5.820 -9.185 5.062 1.00 90.56 112 PHE A O 1
ATOM 817 N N . MET A 1 113 ? -7.982 -8.616 4.951 1.00 86.19 113 MET A N 1
ATOM 818 C CA . MET A 1 113 ? -8.148 -8.948 3.528 1.00 86.19 113 MET A CA 1
ATOM 819 C C . MET A 1 113 ? -7.870 -7.782 2.580 1.00 86.19 113 MET A C 1
ATOM 821 O O . MET A 1 113 ? -7.694 -7.978 1.379 1.00 86.19 113 MET A O 1
ATOM 825 N N . GLY A 1 114 ? -7.971 -6.562 3.076 1.00 72.31 114 GLY A N 1
ATOM 826 C CA . GLY A 1 114 ? -7.921 -5.366 2.262 1.00 72.31 114 GLY A CA 1
ATOM 827 C C . GLY A 1 114 ? -6.512 -4.877 2.033 1.00 72.31 114 GLY A C 1
ATOM 828 O O . GLY A 1 114 ? -5.522 -5.381 2.553 1.00 72.31 114 GLY A O 1
ATOM 829 N N . THR A 1 115 ? -6.459 -3.837 1.219 1.00 72.81 115 THR A N 1
ATOM 830 C CA . THR A 1 115 ? -5.242 -3.082 0.937 1.00 72.81 115 THR A CA 1
ATOM 831 C C . THR A 1 115 ? -5.164 -1.824 1.797 1.00 72.81 115 THR A C 1
ATOM 833 O O . THR A 1 115 ? -4.399 -0.928 1.466 1.00 72.81 115 THR A O 1
ATOM 836 N N . ILE A 1 116 ? -5.989 -1.727 2.849 1.00 75.38 116 ILE A N 1
ATOM 837 C CA . ILE A 1 116 ? -5.985 -0.598 3.778 1.00 75.38 116 ILE A CA 1
ATOM 838 C C . ILE A 1 116 ? -4.622 -0.560 4.448 1.00 75.38 116 ILE A C 1
ATOM 840 O O . ILE A 1 116 ? -4.232 -1.493 5.149 1.00 75.38 116 ILE A O 1
ATOM 844 N N . ASN A 1 117 ? -3.912 0.535 4.235 1.00 81.50 117 ASN A N 1
ATOM 845 C CA . ASN A 1 117 ? -2.584 0.718 4.765 1.00 81.50 117 ASN A CA 1
ATOM 846 C C . ASN A 1 117 ? -2.623 1.767 5.885 1.00 81.50 117 ASN A C 1
ATOM 848 O O . ASN A 1 117 ? -2.731 2.958 5.605 1.00 81.50 117 ASN A O 1
ATOM 852 N N . PRO A 1 118 ? -2.533 1.358 7.163 1.00 78.88 118 PRO A N 1
ATOM 853 C CA . PRO A 1 118 ? -2.520 2.286 8.294 1.00 78.88 118 PRO A CA 1
ATOM 854 C C . PRO A 1 118 ? -1.166 3.003 8.443 1.00 78.88 118 PRO A C 1
ATOM 856 O O . PRO A 1 118 ? -0.934 3.675 9.444 1.00 78.88 118 PRO A O 1
ATOM 859 N N . SER A 1 119 ? -0.236 2.807 7.504 1.00 74.88 119 SER A N 1
ATOM 860 C CA . SER A 1 119 ? 1.116 3.349 7.551 1.00 74.88 119 SER A CA 1
ATOM 861 C C . SER A 1 119 ? 1.407 4.213 6.328 1.00 74.88 119 SER A C 1
ATOM 863 O O . SER A 1 119 ? 0.919 3.950 5.234 1.00 74.88 119 SER A O 1
ATOM 865 N N . ALA A 1 120 ? 2.288 5.198 6.494 1.00 58.97 120 ALA A N 1
ATOM 866 C CA . ALA A 1 120 ? 2.771 6.030 5.390 1.00 58.97 120 ALA A CA 1
ATOM 867 C C . ALA A 1 120 ? 3.752 5.298 4.439 1.00 58.97 120 ALA A C 1
ATOM 869 O O . ALA A 1 120 ? 4.240 5.884 3.475 1.00 58.97 120 ALA A O 1
ATOM 870 N N . GLY A 1 121 ? 4.104 4.035 4.713 1.00 60.88 121 GLY A N 1
ATOM 871 C CA . GLY A 1 121 ? 5.005 3.237 3.873 1.00 60.88 121 GLY A CA 1
ATOM 872 C C . GLY A 1 121 ? 4.231 2.348 2.904 1.00 60.88 121 GLY A C 1
ATOM 873 O O . GLY A 1 121 ? 3.175 1.852 3.257 1.00 60.88 121 GLY A O 1
ATOM 874 N N . SER A 1 122 ?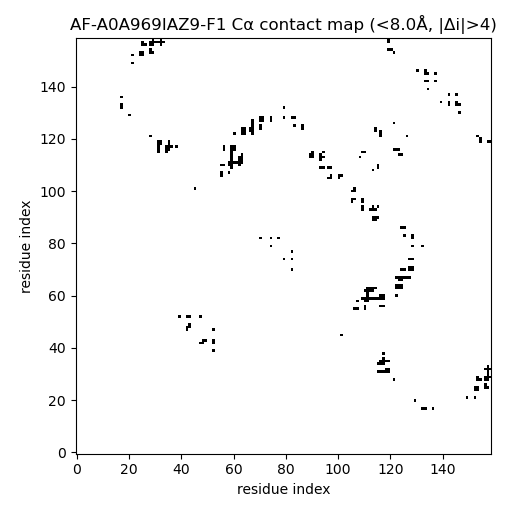 4.739 2.076 1.697 1.00 63.94 122 SER A N 1
ATOM 875 C CA . SER A 1 122 ? 3.996 1.286 0.698 1.00 63.94 122 SER A CA 1
ATOM 876 C C . SER A 1 122 ? 4.083 -0.228 0.943 1.00 63.94 122 SER A C 1
ATOM 878 O O . SER A 1 122 ? 4.845 -0.930 0.270 1.00 63.94 122 SER A O 1
ATOM 880 N N . VAL A 1 123 ? 3.306 -0.742 1.897 1.00 68.81 123 VAL A N 1
ATOM 881 C CA . VAL A 1 123 ? 3.082 -2.184 2.077 1.00 68.81 123 VAL A CA 1
ATOM 882 C C . VAL A 1 123 ? 1.840 -2.553 1.278 1.00 68.81 123 VAL A C 1
ATOM 884 O O . VAL A 1 123 ? 0.723 -2.257 1.684 1.00 68.81 123 VAL A O 1
ATOM 887 N N . SER A 1 124 ? 2.017 -3.140 0.093 1.00 81.88 124 SER A N 1
ATOM 888 C CA . SER A 1 124 ? 0.876 -3.395 -0.785 1.00 81.88 124 SER A CA 1
ATOM 889 C C . SER A 1 124 ? 1.093 -4.567 -1.735 1.00 81.88 124 SER A C 1
ATOM 891 O O . SER A 1 124 ? 2.159 -4.714 -2.338 1.00 81.88 124 SER A O 1
ATOM 893 N N . ILE A 1 125 ? 0.018 -5.328 -1.954 1.00 89.50 125 ILE A N 1
ATOM 894 C CA . ILE A 1 125 ? -0.060 -6.478 -2.868 1.00 89.50 125 ILE A CA 1
ATOM 895 C C . ILE A 1 125 ? 0.376 -6.142 -4.309 1.00 89.50 125 ILE A C 1
ATOM 897 O O . ILE A 1 125 ? 0.786 -7.016 -5.066 1.00 89.50 12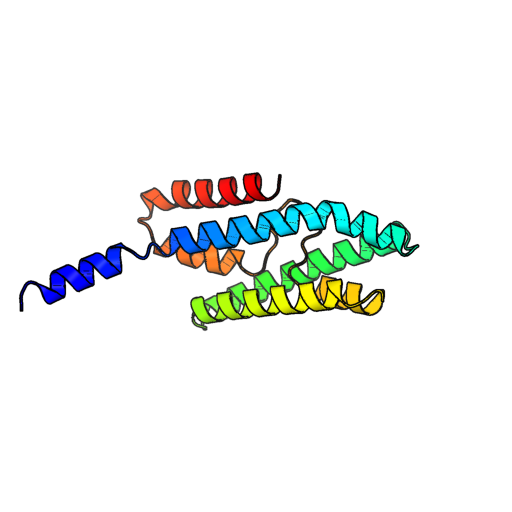5 ILE A O 1
ATOM 901 N N . PHE A 1 126 ? 0.341 -4.877 -4.725 1.00 91.94 126 PHE A N 1
ATOM 902 C CA . PHE A 1 126 ? 0.720 -4.528 -6.095 1.00 91.94 126 PHE A CA 1
ATOM 903 C C . PHE A 1 126 ? 2.234 -4.354 -6.270 1.00 91.94 126 PHE A C 1
ATOM 905 O O . PHE A 1 126 ? 2.720 -4.518 -7.386 1.00 91.94 126 PHE A O 1
ATOM 912 N N . VAL A 1 127 ? 2.995 -4.070 -5.202 1.00 91.69 127 VAL A N 1
ATOM 913 C CA . VAL A 1 127 ? 4.428 -3.724 -5.297 1.00 91.69 127 VAL A CA 1
ATOM 914 C C . VAL A 1 127 ? 5.252 -4.796 -6.032 1.00 91.69 127 VAL A C 1
ATOM 916 O O . VAL A 1 127 ? 5.992 -4.430 -6.948 1.00 91.69 127 VAL A O 1
ATOM 919 N N . PRO A 1 128 ? 5.119 -6.109 -5.742 1.00 92.56 128 PRO A N 1
ATOM 920 C CA . PRO A 1 128 ? 5.887 -7.135 -6.453 1.00 92.56 128 PRO A CA 1
ATOM 921 C C . PRO A 1 128 ? 5.574 -7.181 -7.953 1.00 92.56 128 PRO A C 1
ATOM 923 O O . PRO A 1 128 ? 6.476 -7.331 -8.777 1.00 92.56 128 PRO A O 1
ATOM 926 N N . LEU A 1 129 ? 4.300 -7.013 -8.316 1.00 93.88 129 LEU A N 1
ATOM 927 C CA . LEU A 1 129 ? 3.848 -7.026 -9.707 1.00 93.88 129 LEU A CA 1
ATOM 928 C C . LEU A 1 129 ? 4.314 -5.772 -10.450 1.00 93.88 129 LEU A C 1
ATOM 930 O O . LEU A 1 129 ? 4.796 -5.854 -11.578 1.00 93.88 129 LEU A O 1
ATOM 934 N N . GLU A 1 130 ? 4.202 -4.606 -9.820 1.00 94.06 130 GLU A N 1
ATOM 935 C CA . GLU A 1 130 ? 4.622 -3.324 -10.385 1.00 94.06 130 GLU A CA 1
ATOM 936 C C . GLU A 1 130 ? 6.141 -3.297 -10.590 1.00 94.06 130 GLU A C 1
ATOM 938 O O . GLU A 1 130 ? 6.602 -2.974 -11.685 1.00 94.06 130 GLU A O 1
ATOM 943 N N . HIS A 1 131 ? 6.932 -3.743 -9.610 1.00 93.56 131 HIS A N 1
ATOM 944 C CA . HIS A 1 131 ? 8.384 -3.860 -9.765 1.00 93.56 131 HIS A CA 1
ATOM 945 C C . HIS A 1 131 ? 8.783 -4.849 -10.868 1.00 93.56 131 HIS A C 1
ATOM 947 O O . HIS A 1 131 ? 9.688 -4.561 -11.661 1.00 93.56 131 HIS A O 1
ATOM 953 N N . ALA A 1 132 ? 8.091 -5.986 -10.973 1.00 92.50 132 ALA A N 1
ATOM 954 C CA . ALA A 1 132 ? 8.302 -6.938 -12.058 1.00 92.50 132 ALA A CA 1
ATOM 955 C C . ALA A 1 132 ? 7.934 -6.344 -13.433 1.00 92.50 132 ALA A C 1
ATOM 957 O O . ALA A 1 132 ? 8.629 -6.609 -14.414 1.00 92.50 132 ALA A O 1
ATOM 958 N N . LEU A 1 133 ? 6.895 -5.497 -13.519 1.00 92.25 133 LEU A N 1
ATOM 959 C CA . LEU A 1 133 ? 6.565 -4.763 -14.749 1.00 92.25 133 LEU A CA 1
ATOM 960 C C . LEU A 1 133 ? 7.696 -3.815 -15.140 1.00 92.25 133 LEU A C 1
ATOM 962 O O . LEU A 1 133 ? 8.206 -3.859 -16.259 1.00 92.25 133 LEU A O 1
ATOM 966 N N . LEU A 1 134 ? 8.051 -2.937 -14.204 1.00 92.56 134 LEU A N 1
ATOM 967 C CA . LEU A 1 134 ? 8.912 -1.794 -14.458 1.00 92.56 134 LEU A CA 1
ATOM 968 C C . LEU A 1 134 ? 10.333 -2.247 -14.787 1.00 92.56 134 LEU A C 1
ATOM 970 O O . LEU A 1 134 ? 10.922 -1.746 -15.741 1.00 92.56 134 LEU A O 1
ATOM 9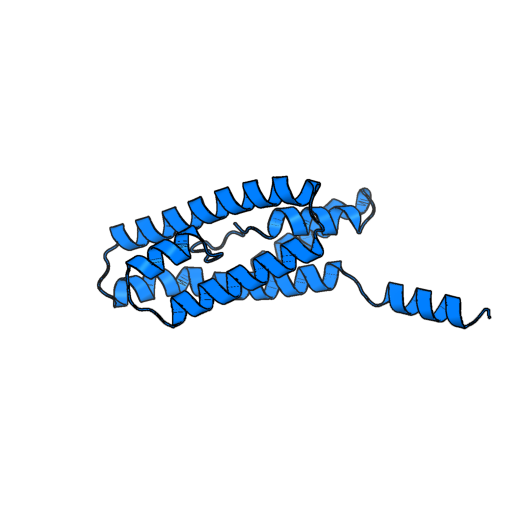74 N N . SER A 1 135 ? 10.849 -3.255 -14.079 1.00 92.25 135 SER A N 1
ATOM 975 C CA . SER A 1 135 ? 12.181 -3.822 -14.338 1.00 92.25 135 SER A CA 1
ATOM 976 C C . SER A 1 135 ? 12.331 -4.451 -15.725 1.00 92.25 135 SER A C 1
ATOM 978 O O . SER A 1 135 ? 13.429 -4.406 -16.281 1.00 92.25 135 SER A O 1
ATOM 980 N N . ARG A 1 136 ? 11.250 -5.006 -16.295 1.00 90.12 136 ARG A N 1
ATOM 981 C CA . ARG A 1 136 ? 11.227 -5.556 -17.662 1.00 90.12 136 ARG A CA 1
ATOM 982 C C . ARG A 1 136 ? 10.981 -4.499 -18.739 1.00 90.12 136 ARG A C 1
ATOM 984 O O . ARG A 1 136 ? 11.197 -4.779 -19.911 1.00 90.12 136 ARG A O 1
ATOM 991 N N . SER A 1 137 ? 10.523 -3.306 -18.357 1.00 88.38 137 SER A N 1
ATOM 992 C CA . SER A 1 137 ? 10.186 -2.226 -19.295 1.00 88.38 137 SER A CA 1
ATOM 993 C C . SER A 1 137 ? 11.365 -1.319 -19.668 1.00 88.38 137 SER A C 1
ATOM 995 O O . SER A 1 137 ? 11.223 -0.482 -20.554 1.00 88.38 137 SER A O 1
ATOM 997 N N . VAL A 1 138 ? 12.515 -1.473 -19.002 1.00 91.31 138 VAL A N 1
ATOM 998 C CA . VAL A 1 138 ? 13.722 -0.663 -19.227 1.00 91.31 138 VAL A CA 1
ATOM 999 C C . VAL A 1 138 ? 14.981 -1.517 -19.283 1.00 91.31 138 VAL A C 1
ATOM 1001 O O . VAL A 1 138 ? 15.010 -2.632 -18.759 1.00 91.31 138 VAL A O 1
ATOM 1004 N N . ALA A 1 139 ? 16.036 -0.961 -19.880 1.00 92.50 139 ALA A N 1
ATOM 1005 C CA . ALA A 1 139 ? 17.367 -1.545 -19.828 1.00 92.50 139 ALA A CA 1
ATOM 1006 C C . ALA A 1 139 ? 17.907 -1.584 -18.388 1.00 92.50 139 ALA A C 1
ATOM 1008 O O . ALA A 1 139 ? 17.557 -0.755 -17.544 1.00 92.50 139 ALA A O 1
ATOM 1009 N N . ASP A 1 140 ? 18.811 -2.525 -18.119 1.00 92.31 140 ASP A N 1
ATOM 1010 C CA . ASP A 1 140 ? 19.398 -2.755 -16.795 1.00 92.31 140 ASP A CA 1
ATOM 1011 C C . ASP A 1 140 ? 20.030 -1.490 -16.190 1.00 92.31 140 ASP A C 1
ATOM 1013 O O . ASP A 1 140 ? 19.852 -1.226 -15.000 1.00 92.31 140 ASP A O 1
ATOM 1017 N N . SER A 1 141 ? 20.678 -0.659 -17.014 1.00 94.44 141 SER A N 1
ATOM 1018 C CA . SER A 1 141 ? 21.296 0.610 -16.603 1.00 94.44 141 SER A CA 1
ATOM 1019 C C . SER A 1 141 ? 20.295 1.683 -16.152 1.00 94.44 141 SER A C 1
ATOM 1021 O O . SER A 1 141 ? 20.667 2.607 -15.432 1.00 94.44 141 SER A O 1
ATOM 1023 N N . GLU A 1 142 ? 19.020 1.571 -16.533 1.00 93.62 142 GLU A N 1
ATOM 1024 C CA . GLU A 1 142 ? 17.976 2.554 -16.218 1.00 93.62 142 GLU A CA 1
ATOM 1025 C C . GLU A 1 142 ? 17.088 2.141 -15.032 1.00 93.62 142 GLU A C 1
ATOM 1027 O O . GLU A 1 142 ? 16.329 2.967 -14.509 1.00 93.62 142 GLU A O 1
ATOM 1032 N N . ARG A 1 143 ? 17.195 0.890 -14.556 1.00 93.75 143 ARG A N 1
ATOM 1033 C CA . ARG A 1 143 ? 16.343 0.341 -13.483 1.00 93.75 143 ARG A CA 1
ATOM 1034 C C . ARG A 1 143 ? 16.410 1.150 -12.189 1.00 93.75 143 ARG A C 1
ATOM 1036 O O . ARG A 1 143 ? 15.369 1.433 -11.602 1.00 93.75 143 ARG A O 1
ATOM 1043 N N . THR A 1 144 ? 17.596 1.592 -11.772 1.00 95.75 144 THR A N 1
ATOM 1044 C CA . THR A 1 144 ? 17.753 2.414 -10.558 1.00 95.75 144 THR A CA 1
ATOM 1045 C C . THR A 1 144 ? 16.955 3.713 -10.655 1.00 95.75 144 THR A C 1
ATOM 1047 O O . THR A 1 144 ? 16.232 4.075 -9.730 1.00 95.75 144 THR A O 1
ATOM 1050 N N . ARG A 1 145 ? 17.017 4.399 -11.804 1.00 95.19 145 ARG A N 1
ATOM 1051 C CA . ARG A 1 145 ? 16.264 5.641 -12.037 1.00 95.19 145 ARG A CA 1
ATOM 1052 C C . ARG A 1 145 ? 14.757 5.389 -12.082 1.00 95.19 145 ARG A C 1
ATOM 1054 O O . ARG A 1 145 ? 13.985 6.199 -11.571 1.00 95.19 145 ARG A O 1
ATOM 1061 N N . MET A 1 146 ? 14.346 4.277 -12.687 1.00 94.88 146 MET A N 1
ATOM 1062 C CA . MET A 1 146 ? 12.951 3.838 -12.757 1.00 94.88 146 MET A CA 1
ATOM 1063 C C . MET A 1 146 ? 12.365 3.594 -11.354 1.00 94.88 146 MET A C 1
ATOM 1065 O O . MET A 1 146 ? 11.291 4.117 -11.049 1.00 94.88 146 MET A O 1
ATOM 1069 N N . PHE A 1 147 ? 13.087 2.883 -10.481 1.00 94.69 147 PHE A N 1
ATOM 1070 C CA . PHE A 1 147 ? 12.665 2.645 -9.096 1.00 94.69 147 PHE A CA 1
ATOM 1071 C C . PHE A 1 147 ? 12.726 3.901 -8.223 1.00 94.69 147 PHE A C 1
ATOM 1073 O O . PHE A 1 147 ? 11.828 4.115 -7.414 1.00 94.69 147 PHE A O 1
ATOM 1080 N N . ALA A 1 148 ? 13.715 4.778 -8.425 1.00 95.38 148 ALA A N 1
ATOM 1081 C CA . ALA A 1 148 ? 13.781 6.057 -7.718 1.00 95.38 148 ALA A CA 1
ATOM 1082 C C . ALA A 1 148 ? 12.554 6.937 -8.013 1.00 95.38 148 ALA A C 1
ATOM 1084 O O . ALA A 1 148 ? 11.961 7.501 -7.098 1.00 95.38 148 ALA A O 1
ATOM 1085 N N . ARG A 1 149 ? 12.124 7.007 -9.281 1.00 95.19 149 ARG A N 1
ATOM 1086 C CA . ARG A 1 149 ? 10.888 7.706 -9.673 1.00 95.19 149 ARG A CA 1
ATOM 1087 C C . ARG A 1 149 ? 9.649 7.062 -9.062 1.00 95.19 149 ARG A C 1
ATOM 1089 O O . ARG A 1 149 ? 8.814 7.773 -8.519 1.00 95.19 149 ARG A O 1
ATOM 1096 N N . TYR A 1 150 ? 9.550 5.737 -9.131 1.00 94.44 150 TYR A N 1
ATOM 1097 C CA . TYR A 1 150 ? 8.443 4.982 -8.542 1.00 94.44 150 TYR A CA 1
ATOM 1098 C C . TYR A 1 150 ? 8.296 5.260 -7.034 1.00 94.44 150 TYR A C 1
ATOM 1100 O O . TYR A 1 150 ? 7.198 5.556 -6.563 1.00 94.44 150 TYR A O 1
ATOM 1108 N N . GLY A 1 151 ? 9.411 5.230 -6.296 1.00 93.31 151 GLY A N 1
ATOM 1109 C CA . GLY A 1 151 ? 9.447 5.539 -4.867 1.00 93.31 151 GLY A CA 1
ATOM 1110 C C . GLY A 1 151 ? 9.093 6.996 -4.566 1.00 93.31 151 GLY A C 1
ATOM 1111 O O . GLY A 1 151 ? 8.237 7.242 -3.722 1.00 93.31 151 GLY A O 1
ATOM 1112 N N . LEU A 1 152 ? 9.686 7.953 -5.294 1.00 94.75 152 LEU A N 1
ATOM 1113 C CA . LEU A 1 152 ? 9.414 9.385 -5.121 1.00 94.75 152 LEU A CA 1
ATOM 1114 C C . LEU A 1 152 ? 7.937 9.726 -5.356 1.00 94.75 152 LEU A C 1
ATOM 1116 O O . LEU A 1 152 ? 7.352 10.464 -4.573 1.00 94.75 152 LEU A O 1
ATOM 1120 N N . ILE A 1 153 ? 7.337 9.178 -6.415 1.00 94.62 153 ILE A N 1
ATOM 1121 C CA . ILE A 1 153 ? 5.921 9.393 -6.737 1.00 94.62 153 ILE A CA 1
ATOM 1122 C C . ILE A 1 153 ? 5.029 8.886 -5.604 1.00 94.62 153 ILE A C 1
ATOM 1124 O O . ILE A 1 153 ? 4.119 9.597 -5.196 1.00 94.62 153 ILE A O 1
ATOM 1128 N N . GLY A 1 154 ? 5.305 7.686 -5.084 1.00 92.12 154 GLY A N 1
ATOM 1129 C CA . GLY A 1 154 ? 4.530 7.138 -3.971 1.00 92.12 154 GLY A CA 1
ATOM 1130 C C . GLY A 1 154 ? 4.663 7.970 -2.696 1.00 92.12 154 GLY A C 1
ATOM 1131 O O . GLY A 1 154 ? 3.664 8.330 -2.089 1.00 92.12 154 GLY A O 1
ATOM 1132 N N . ALA A 1 155 ? 5.892 8.351 -2.335 1.00 91.44 155 ALA A N 1
ATOM 1133 C CA . ALA A 1 155 ? 6.144 9.159 -1.144 1.00 91.44 155 ALA A CA 1
ATOM 1134 C C . ALA A 1 155 ? 5.477 10.542 -1.215 1.00 91.44 155 ALA A C 1
ATOM 1136 O O . ALA A 1 155 ? 4.892 10.977 -0.234 1.00 91.44 155 ALA A O 1
ATOM 1137 N N . LEU A 1 156 ? 5.541 11.221 -2.367 1.00 93.69 156 LEU A N 1
ATOM 1138 C CA . LEU A 1 156 ? 4.886 12.521 -2.553 1.00 93.69 156 LEU A CA 1
ATOM 1139 C C . LEU A 1 156 ? 3.362 12.418 -2.582 1.00 93.69 156 LEU A C 1
ATOM 1141 O O . LEU A 1 156 ? 2.694 13.367 -2.197 1.00 93.69 156 LEU A O 1
ATOM 1145 N N . ALA A 1 157 ? 2.816 11.307 -3.075 1.00 92.94 157 ALA A N 1
ATOM 1146 C CA . ALA A 1 157 ? 1.376 11.106 -3.100 1.00 92.94 157 ALA A CA 1
ATOM 1147 C C . ALA A 1 157 ? 0.806 10.843 -1.699 1.00 92.94 157 ALA A C 1
ATOM 1149 O O . ALA A 1 157 ? -0.289 11.309 -1.416 1.00 92.94 157 ALA A O 1
ATOM 1150 N N . ALA A 1 158 ? 1.545 10.125 -0.846 1.00 89.19 158 ALA A N 1
ATOM 1151 C CA . ALA A 1 158 ? 1.123 9.767 0.511 1.00 89.19 158 ALA A CA 1
ATOM 1152 C C . ALA A 1 158 ? 1.415 10.831 1.590 1.00 89.19 158 ALA A C 1
ATOM 1154 O O . ALA A 1 158 ? 1.011 10.634 2.736 1.00 89.19 158 ALA A O 1
ATOM 1155 N N . ALA A 1 159 ? 2.160 11.892 1.257 1.00 84.44 159 ALA A N 1
ATOM 1156 C CA . ALA A 1 159 ? 2.572 12.956 2.181 1.00 84.44 159 ALA A CA 1
ATOM 1157 C C . ALA A 1 159 ? 1.454 13.972 2.452 1.00 84.44 159 ALA A C 1
ATOM 1159 O O . ALA A 1 159 ? 1.358 14.409 3.622 1.00 84.44 159 ALA A O 1
#